Protein AF-A0AAD1SJ10-F1 (afdb_monomer_lite)

pLDDT: mean 77.74, std 13.61, range [42.5, 95.38]

Structure (mmCIF, N/CA/C/O backbone):
data_AF-A0AAD1SJ10-F1
#
_entry.id   AF-A0AAD1SJ10-F1
#
loop_
_atom_site.group_PDB
_atom_site.id
_atom_site.type_symbol
_atom_site.label_atom_id
_atom_site.label_alt_id
_atom_site.label_comp_id
_atom_site.label_asym_id
_atom_site.label_entity_id
_atom_site.label_seq_id
_atom_site.pdbx_PDB_ins_code
_atom_site.Cartn_x
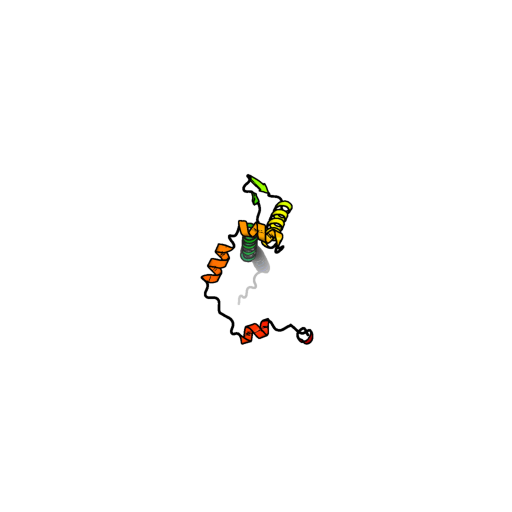_atom_site.Cartn_y
_atom_site.Cartn_z
_atom_site.occupancy
_atom_site.B_iso_or_equiv
_atom_site.auth_seq_id
_atom_site.auth_comp_id
_atom_site.auth_asym_id
_atom_site.auth_atom_id
_atom_site.pdbx_PDB_model_num
ATOM 1 N N . GLN A 1 1 ? -31.384 -11.287 79.215 1.00 44.25 1 GLN A N 1
ATOM 2 C CA . GLN A 1 1 ? -31.376 -12.115 77.993 1.00 44.25 1 GLN A CA 1
ATOM 3 C C . GLN A 1 1 ? -32.245 -11.423 76.956 1.00 44.25 1 GLN A C 1
ATOM 5 O O . GLN A 1 1 ? -33.443 -11.408 77.157 1.00 44.25 1 GLN A O 1
ATOM 10 N N . HIS A 1 2 ? -31.689 -10.836 75.896 1.00 42.50 2 HIS A N 1
ATOM 11 C CA . HIS A 1 2 ? -32.488 -10.405 74.740 1.00 42.50 2 HIS A CA 1
ATOM 12 C C . HIS A 1 2 ? -31.652 -10.582 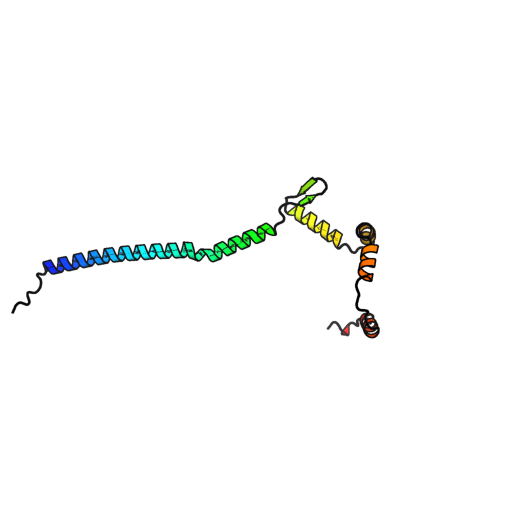73.469 1.00 42.50 2 HIS A C 1
ATOM 14 O O . HIS A 1 2 ? -31.049 -9.645 72.961 1.00 42.50 2 HIS A O 1
ATOM 20 N N . LYS A 1 3 ? -31.582 -11.823 72.978 1.00 55.09 3 LYS A N 1
ATOM 21 C CA . LYS A 1 3 ? -31.423 -12.066 71.543 1.00 55.09 3 LYS A CA 1
ATOM 22 C C . LYS A 1 3 ? -32.834 -11.981 70.976 1.00 55.09 3 LYS A C 1
ATOM 24 O O . LYS A 1 3 ? -33.555 -12.968 70.965 1.00 55.09 3 LYS A O 1
ATOM 29 N N . THR A 1 4 ? -33.282 -10.772 70.663 1.00 61.56 4 THR A N 1
ATOM 30 C CA . THR A 1 4 ? -34.508 -10.590 69.889 1.00 61.56 4 THR A CA 1
ATOM 31 C C . THR A 1 4 ? -34.168 -10.953 68.458 1.00 61.56 4 THR A C 1
ATOM 33 O O . THR A 1 4 ? -33.492 -10.186 67.770 1.00 61.56 4 THR A O 1
ATOM 36 N N . ASP A 1 5 ? -34.572 -12.150 68.046 1.00 63.56 5 ASP A N 1
ATOM 37 C CA . ASP A 1 5 ? -34.549 -12.532 66.644 1.00 63.56 5 ASP A CA 1
ATOM 38 C C . ASP A 1 5 ? -35.282 -11.451 65.833 1.00 63.56 5 ASP A C 1
ATOM 40 O O . ASP A 1 5 ? -36.378 -11.030 66.223 1.00 63.56 5 ASP A O 1
ATOM 44 N N . PRO A 1 6 ? -34.676 -10.930 64.753 1.00 62.97 6 PRO A N 1
ATOM 45 C CA . PRO A 1 6 ? -35.307 -9.893 63.958 1.00 62.97 6 PRO A CA 1
ATOM 46 C C . PRO A 1 6 ? -36.633 -10.414 63.403 1.00 62.97 6 PRO A C 1
ATOM 48 O O . PRO A 1 6 ? -36.705 -11.515 62.852 1.00 62.97 6 PRO A O 1
ATOM 51 N N . THR A 1 7 ? -37.687 -9.610 63.559 1.00 74.56 7 THR A N 1
ATOM 52 C CA . THR A 1 7 ? -39.036 -9.908 63.074 1.00 74.56 7 THR A CA 1
ATOM 53 C C . THR A 1 7 ? -38.956 -10.323 61.596 1.00 74.56 7 THR A C 1
ATOM 55 O O . THR A 1 7 ? -38.270 -9.647 60.821 1.00 74.56 7 THR A O 1
ATOM 58 N N . PRO A 1 8 ? -39.613 -11.420 61.171 1.00 78.44 8 PRO A N 1
ATOM 59 C CA . PRO A 1 8 ? -39.435 -12.002 59.833 1.00 78.44 8 PRO A CA 1
ATOM 60 C C . PRO A 1 8 ? -39.709 -11.017 58.686 1.00 78.44 8 PRO A C 1
ATOM 62 O O . PRO A 1 8 ? -39.109 -11.133 57.617 1.00 78.44 8 PRO A O 1
ATOM 65 N N . ASP A 1 9 ? -40.548 -10.013 58.933 1.00 81.50 9 ASP A N 1
ATOM 66 C CA . ASP A 1 9 ? -40.838 -8.912 58.013 1.00 81.50 9 ASP A CA 1
ATOM 67 C C . ASP A 1 9 ? -39.620 -7.993 57.776 1.00 81.50 9 ASP A C 1
ATOM 69 O O . ASP A 1 9 ? -39.229 -7.735 56.637 1.00 81.50 9 ASP A O 1
ATOM 73 N N . ILE A 1 10 ? -38.910 -7.599 58.840 1.00 82.50 10 ILE A N 1
ATOM 74 C CA . ILE A 1 10 ? -37.687 -6.779 58.747 1.00 82.50 10 ILE A CA 1
ATOM 75 C C . ILE A 1 10 ? -36.600 -7.535 57.966 1.00 82.50 10 ILE A C 1
ATOM 77 O O . ILE A 1 10 ? -35.899 -6.960 57.132 1.00 82.50 10 ILE A O 1
ATOM 81 N N . LEU A 1 11 ? -36.488 -8.852 58.173 1.00 85.62 11 LEU A N 1
ATOM 82 C CA . LEU A 1 11 ? -35.568 -9.699 57.408 1.00 85.62 11 LEU A CA 1
ATOM 83 C C . LEU A 1 11 ? -35.924 -9.768 55.916 1.00 85.62 11 LEU A C 1
ATOM 85 O O . LEU A 1 11 ? -35.018 -9.782 55.075 1.00 85.62 11 LEU A O 1
ATOM 89 N N . GLN A 1 12 ? -37.212 -9.814 55.565 1.00 87.56 12 GLN A N 1
ATOM 90 C CA . GLN A 1 12 ? -37.652 -9.763 54.169 1.00 87.56 12 GLN A CA 1
ATOM 91 C C . GLN A 1 12 ? -37.320 -8.418 53.518 1.00 87.56 12 GLN A C 1
ATOM 93 O O . GLN A 1 12 ? -36.811 -8.401 52.394 1.00 87.56 12 GLN A O 1
ATOM 98 N N . GLN A 1 13 ? -37.527 -7.310 54.230 1.00 88.88 13 GLN A N 1
ATOM 99 C CA . GLN A 1 13 ? -37.192 -5.969 53.744 1.00 88.88 13 GLN A CA 1
ATOM 100 C C . GLN A 1 13 ? -35.681 -5.794 53.531 1.00 88.88 13 GLN A C 1
ATOM 102 O O . GLN A 1 13 ? -35.245 -5.295 52.495 1.00 88.88 13 GLN A O 1
ATOM 107 N N . ILE A 1 14 ? -34.849 -6.292 54.451 1.00 89.12 14 ILE A N 1
ATOM 108 C CA . ILE A 1 14 ? -33.387 -6.269 54.284 1.00 89.12 14 ILE A CA 1
ATOM 109 C C . ILE A 1 14 ? -32.967 -7.079 53.049 1.00 89.12 14 ILE A C 1
ATOM 111 O O . ILE A 1 14 ? -32.161 -6.608 52.243 1.00 89.12 14 ILE A O 1
ATOM 115 N N . LYS A 1 15 ? -33.531 -8.278 52.854 1.00 91.00 15 LYS A N 1
ATOM 116 C CA . LYS A 1 15 ? -33.230 -9.112 51.679 1.00 91.00 15 LYS A CA 1
ATOM 117 C C . LYS A 1 15 ? -33.660 -8.447 50.372 1.00 91.00 15 LYS A C 1
ATOM 119 O O . LYS A 1 15 ? -32.913 -8.518 49.395 1.00 91.00 15 LYS A O 1
ATOM 124 N N . SER A 1 16 ? -34.822 -7.795 50.337 1.00 92.31 16 SER A N 1
ATOM 125 C CA . SER A 1 16 ? -35.303 -7.112 49.131 1.00 92.31 16 SER A CA 1
ATOM 126 C C . SER A 1 16 ? -34.393 -5.935 48.759 1.00 92.31 16 SER A C 1
ATOM 128 O O . SER A 1 16 ? -33.991 -5.808 47.599 1.00 92.31 16 SER A O 1
ATOM 130 N N . HIS A 1 17 ? -33.957 -5.143 49.743 1.00 92.94 17 HIS A N 1
ATOM 131 C CA . HIS A 1 17 ? -33.004 -4.056 49.528 1.00 92.94 17 HIS A CA 1
ATOM 132 C C . HIS A 1 17 ? -31.631 -4.563 49.076 1.00 92.94 17 HIS A C 1
ATOM 134 O O . HIS A 1 17 ? -31.064 -4.025 48.124 1.00 92.94 17 HIS A O 1
ATOM 140 N N . GLN A 1 18 ? -31.118 -5.644 49.670 1.00 92.75 18 GLN A N 1
ATOM 141 C CA . GLN A 1 18 ? -29.867 -6.269 49.226 1.00 92.75 18 GLN A CA 1
ATOM 142 C C . GLN A 1 18 ? -29.950 -6.760 47.772 1.00 92.75 18 GLN A C 1
ATOM 144 O O . GLN A 1 18 ? -29.013 -6.565 46.994 1.00 92.75 18 GLN A O 1
ATOM 149 N N . GLN A 1 19 ? -31.075 -7.357 47.370 1.00 93.75 19 GLN A N 1
ATOM 150 C CA . GLN A 1 19 ? -31.299 -7.773 45.983 1.00 93.75 19 GLN A CA 1
ATOM 151 C C . GLN A 1 19 ? -31.374 -6.578 45.026 1.00 93.75 19 GLN A C 1
ATOM 153 O O . GLN A 1 19 ? -30.796 -6.634 43.937 1.00 93.75 19 GLN A O 1
ATOM 158 N N . ALA A 1 20 ? -32.032 -5.487 45.428 1.00 93.06 20 ALA A N 1
ATOM 159 C CA . ALA A 1 20 ? -32.099 -4.258 44.640 1.00 93.06 20 ALA A CA 1
ATOM 160 C C . ALA A 1 20 ? -30.703 -3.648 44.420 1.00 93.06 20 ALA A C 1
ATOM 162 O O . ALA A 1 20 ? -30.343 -3.337 43.282 1.00 93.06 20 ALA A O 1
ATOM 163 N N . ILE A 1 21 ? -29.887 -3.573 45.477 1.00 94.00 21 ILE A N 1
ATOM 164 C CA . ILE A 1 21 ? -28.497 -3.096 45.410 1.00 94.00 21 ILE A CA 1
ATOM 165 C C . ILE A 1 21 ? -27.669 -3.992 44.484 1.00 94.00 21 ILE A C 1
ATOM 167 O O . ILE A 1 21 ? -26.996 -3.498 43.579 1.00 94.00 21 ILE A O 1
ATOM 171 N N . LYS A 1 22 ? -27.765 -5.318 44.639 1.00 92.56 22 LYS A N 1
ATOM 172 C CA . LYS A 1 22 ? -27.034 -6.274 43.794 1.00 92.56 22 LYS A CA 1
ATOM 173 C C . LYS A 1 22 ? -27.415 -6.141 42.317 1.00 92.56 22 LYS A C 1
ATOM 175 O O . LYS A 1 22 ? -26.547 -6.195 41.447 1.00 92.56 22 LYS A O 1
ATOM 180 N N . LYS A 1 23 ? -28.700 -5.928 42.021 1.00 94.12 23 LYS A N 1
ATOM 181 C CA . LYS A 1 23 ? -29.195 -5.707 40.654 1.00 94.12 23 LYS A CA 1
ATOM 182 C C . LYS A 1 23 ? -28.649 -4.409 40.059 1.00 94.12 23 LYS A C 1
ATOM 184 O O . LYS A 1 23 ? -28.274 -4.395 38.889 1.00 94.12 23 LYS A O 1
ATOM 189 N N . TYR A 1 24 ? -28.587 -3.341 40.853 1.00 93.88 24 TYR A N 1
ATOM 190 C CA . TYR A 1 24 ? -28.014 -2.067 40.429 1.00 93.88 24 TYR A CA 1
ATOM 191 C C . TYR A 1 24 ? -26.511 -2.199 40.133 1.00 93.88 24 TYR A C 1
ATOM 193 O O . TYR A 1 24 ? -26.075 -1.899 39.024 1.00 93.88 24 TYR A O 1
ATOM 201 N N . MET A 1 25 ? -25.744 -2.781 41.060 1.00 91.44 25 MET A N 1
ATOM 202 C CA . MET A 1 25 ? -24.308 -3.029 40.872 1.00 91.44 25 MET A CA 1
ATOM 203 C C . MET A 1 25 ? -24.010 -3.935 39.672 1.00 91.44 25 MET A C 1
ATOM 205 O O . MET A 1 25 ? -23.046 -3.706 38.942 1.00 91.44 25 MET A O 1
ATOM 209 N N . SER A 1 26 ? -24.849 -4.947 39.432 1.00 94.00 26 SER A N 1
ATOM 210 C CA . SER A 1 26 ? -24.719 -5.821 38.265 1.00 94.00 26 SER A CA 1
ATOM 211 C C . SER A 1 26 ? -24.942 -5.061 36.955 1.00 94.00 26 SER A C 1
ATOM 213 O O . SER A 1 26 ? -24.164 -5.241 36.019 1.00 94.00 26 SER A O 1
ATOM 215 N N . LYS A 1 27 ? -25.939 -4.167 36.893 1.00 94.62 27 LYS A N 1
ATOM 216 C CA . LYS A 1 27 ? -26.168 -3.309 35.720 1.00 94.62 27 LYS A CA 1
ATOM 217 C C . LYS A 1 27 ? -24.995 -2.369 35.454 1.00 94.62 27 LYS A C 1
ATOM 219 O O . LYS A 1 27 ? -24.583 -2.240 34.304 1.00 94.62 27 LYS A O 1
ATOM 224 N N . ASP A 1 28 ? -24.444 -1.740 36.486 1.00 94.00 28 ASP A N 1
ATOM 225 C CA . ASP A 1 28 ? -23.299 -0.838 36.324 1.00 94.00 28 ASP A CA 1
ATOM 226 C C . ASP A 1 28 ? -22.042 -1.595 35.892 1.00 94.00 28 ASP A C 1
ATOM 228 O O . ASP A 1 28 ? -21.342 -1.165 34.975 1.00 94.00 28 ASP A O 1
ATOM 232 N N . SER A 1 29 ? -21.821 -2.786 36.451 1.00 92.50 29 SER A N 1
ATOM 233 C CA . SER A 1 29 ? -20.729 -3.672 36.031 1.00 92.50 29 SER A CA 1
ATOM 234 C C . SER A 1 29 ? -20.878 -4.108 34.568 1.00 92.50 29 SER A C 1
ATOM 236 O O . SER A 1 29 ? -19.903 -4.110 33.820 1.00 92.50 29 SER A O 1
ATOM 238 N N . GLN A 1 30 ? -22.099 -4.426 34.119 1.00 94.38 30 GLN A N 1
ATOM 239 C CA . GLN A 1 30 ? -22.381 -4.756 32.716 1.00 94.38 30 GLN A CA 1
ATOM 240 C C . GLN A 1 30 ? -22.119 -3.571 31.779 1.00 94.38 30 GLN A C 1
ATOM 242 O O . GLN A 1 30 ? -21.516 -3.755 30.722 1.00 94.38 30 GLN A O 1
ATOM 247 N N . LYS A 1 31 ? -22.521 -2.354 32.165 1.00 95.38 31 LYS A N 1
ATOM 248 C CA . LYS A 1 31 ? -22.241 -1.134 31.391 1.00 95.38 31 LYS A CA 1
ATOM 249 C C . LYS A 1 31 ? -20.743 -0.850 31.299 1.00 95.38 31 LYS A C 1
ATOM 251 O O . LYS A 1 31 ? -20.248 -0.580 30.208 1.00 95.38 31 LYS A O 1
ATOM 256 N N . ALA A 1 32 ? -20.016 -0.956 32.412 1.00 93.00 32 ALA A N 1
ATOM 257 C CA . ALA A 1 32 ? -18.568 -0.769 32.441 1.00 93.00 32 ALA A CA 1
ATOM 258 C C . ALA A 1 32 ? -17.845 -1.806 31.564 1.00 93.00 32 ALA A C 1
ATOM 260 O O . ALA A 1 32 ? -16.927 -1.466 30.813 1.00 93.00 32 ALA A O 1
ATOM 261 N N . LEU A 1 33 ? -18.300 -3.063 31.585 1.00 94.25 33 LEU A N 1
ATOM 262 C CA . LEU A 1 33 ? -17.770 -4.116 30.722 1.00 94.25 33 LEU A CA 1
ATOM 263 C C . LEU A 1 33 ? -18.051 -3.842 29.236 1.00 94.25 33 LEU A C 1
ATOM 265 O O . LEU A 1 33 ? -17.180 -4.043 28.394 1.00 94.25 33 LEU A O 1
ATOM 269 N N . LEU A 1 34 ? -19.253 -3.373 28.896 1.00 94.69 34 LEU A N 1
ATOM 270 C CA . LEU A 1 34 ? -19.601 -3.021 27.519 1.00 94.69 34 LEU A CA 1
ATOM 271 C C . LEU A 1 34 ? -18.737 -1.859 27.007 1.00 94.69 34 LEU A C 1
ATOM 273 O O . LEU A 1 34 ? -18.163 -1.949 25.924 1.00 94.69 34 LEU A O 1
ATOM 277 N N . TRP A 1 35 ? -18.592 -0.808 27.817 1.00 92.75 35 TRP A N 1
ATOM 278 C CA . TRP A 1 35 ? -17.776 0.361 27.492 1.00 92.75 35 TRP A CA 1
ATOM 279 C C . TRP A 1 35 ? -16.305 -0.001 27.281 1.00 92.75 35 TRP A C 1
ATOM 281 O O . TRP A 1 35 ? -15.693 0.415 26.302 1.00 92.75 35 TRP A O 1
ATOM 291 N N . THR A 1 36 ? -15.732 -0.812 28.171 1.00 86.19 36 THR A N 1
ATOM 292 C CA . THR A 1 36 ? -14.333 -1.249 28.056 1.00 86.19 36 THR A CA 1
ATOM 293 C C . THR A 1 36 ? -14.100 -2.127 26.830 1.00 86.19 36 THR A C 1
ATOM 295 O O . THR A 1 36 ? -13.093 -1.939 26.152 1.00 86.19 36 THR A O 1
ATOM 298 N N . LYS A 1 37 ? -15.039 -3.019 26.482 1.00 86.12 37 LYS A N 1
ATOM 299 C CA . LYS A 1 37 ? -14.989 -3.785 25.225 1.00 86.12 37 LYS A CA 1
ATOM 300 C C . LYS A 1 37 ? -15.023 -2.872 24.003 1.00 86.12 37 LYS A C 1
ATOM 302 O O . LYS A 1 37 ? -14.187 -3.026 23.120 1.00 86.12 37 LYS A O 1
ATOM 307 N N . GLN A 1 38 ? -15.941 -1.909 23.964 1.00 85.38 38 GLN A N 1
ATOM 308 C CA . GLN A 1 38 ? -16.024 -0.944 22.867 1.00 85.38 38 GLN A CA 1
ATOM 309 C C . GLN A 1 38 ? -14.719 -0.149 22.730 1.00 85.38 38 GLN A C 1
ATOM 311 O O . GLN A 1 38 ? -14.126 -0.108 21.657 1.00 85.38 38 GLN A O 1
ATOM 316 N N . LEU A 1 39 ? -14.209 0.382 23.844 1.00 82.56 39 LEU A N 1
ATOM 317 C CA . LEU A 1 39 ? -12.948 1.116 23.881 1.00 82.56 39 LEU A CA 1
ATOM 318 C C . LEU A 1 39 ? -11.765 0.252 23.417 1.00 82.56 39 LEU A C 1
ATOM 320 O O . LEU A 1 39 ? -10.858 0.758 22.756 1.00 82.56 39 LEU A O 1
ATOM 324 N N . PHE A 1 40 ? -11.761 -1.037 23.769 1.00 77.38 40 PHE A N 1
ATOM 325 C CA . PHE A 1 40 ? -10.756 -1.990 23.315 1.00 77.38 40 PHE A CA 1
ATOM 326 C C . PHE A 1 40 ? -10.820 -2.170 21.799 1.00 77.38 40 PHE A C 1
ATOM 328 O O . PHE A 1 40 ? -9.788 -2.025 21.162 1.00 77.38 40 PHE A O 1
ATOM 335 N N . TYR A 1 41 ? -11.988 -2.391 21.194 1.00 76.25 41 TYR A N 1
ATOM 336 C CA . TYR A 1 41 ? -12.093 -2.516 19.734 1.00 76.25 41 TYR A CA 1
ATOM 337 C C . TYR A 1 41 ? -11.742 -1.214 18.999 1.00 76.25 41 TYR A C 1
ATOM 339 O O . TYR A 1 41 ? -10.995 -1.251 18.019 1.00 76.25 41 TYR A O 1
ATOM 347 N N . ASP A 1 42 ? -12.175 -0.064 19.518 1.00 74.75 42 ASP A N 1
ATOM 348 C CA . ASP A 1 42 ? -11.872 1.250 18.939 1.00 74.75 42 ASP A CA 1
ATOM 349 C C . ASP A 1 42 ? -10.372 1.589 19.007 1.00 74.75 42 ASP A C 1
ATOM 351 O O . ASP A 1 42 ? -9.824 2.248 18.119 1.00 74.75 42 ASP A O 1
ATOM 355 N N . LYS A 1 43 ? -9.675 1.161 20.072 1.00 71.31 43 LYS A N 1
ATOM 356 C CA . LYS A 1 43 ? -8.255 1.490 20.294 1.00 71.31 43 LYS A CA 1
ATOM 357 C C . LYS A 1 43 ? -7.277 0.387 19.885 1.00 71.31 43 LYS A C 1
ATOM 359 O O . LYS A 1 43 ? -6.145 0.720 19.541 1.00 71.31 43 LYS A O 1
ATOM 364 N N . SER A 1 44 ? -7.674 -0.883 19.900 1.00 63.03 44 SER A N 1
ATOM 365 C CA . SER A 1 44 ? -6.833 -2.036 19.540 1.00 63.03 44 SER A CA 1
ATOM 366 C C . SER A 1 44 ? -6.615 -2.122 18.030 1.00 63.03 44 SER A C 1
ATOM 368 O O . SER A 1 44 ? -5.512 -2.444 17.598 1.00 63.03 44 SER A O 1
ATOM 370 N N . ASN A 1 45 ? -7.594 -1.700 17.222 1.00 63.38 45 ASN A N 1
ATOM 371 C CA . ASN A 1 45 ? -7.509 -1.706 15.756 1.00 63.38 45 ASN A CA 1
ATOM 372 C C . ASN A 1 45 ? -6.604 -0.586 15.181 1.00 63.38 45 ASN A C 1
ATOM 374 O O . ASN A 1 45 ? -6.584 -0.306 13.980 1.00 63.38 45 ASN A O 1
ATOM 378 N N . LYS A 1 46 ? -5.845 0.116 16.035 1.00 66.25 46 LYS A N 1
ATOM 379 C CA . LYS A 1 46 ? -4.914 1.166 15.603 1.00 66.25 46 LYS A CA 1
ATOM 380 C C . LYS A 1 46 ? -3.702 0.599 14.872 1.00 66.25 46 LYS A C 1
ATOM 382 O O . LYS A 1 46 ? -3.267 1.210 13.909 1.00 66.25 46 LYS A O 1
ATOM 387 N N . ALA A 1 47 ? -3.177 -0.556 15.278 1.00 68.38 47 ALA A N 1
ATOM 388 C CA . ALA A 1 47 ? -2.026 -1.154 14.599 1.00 68.38 47 ALA A CA 1
ATOM 389 C C . ALA A 1 47 ? -2.380 -1.579 13.164 1.00 68.38 47 ALA A C 1
ATOM 391 O O . ALA A 1 47 ? -1.698 -1.181 12.221 1.00 68.38 47 ALA A O 1
ATOM 392 N N . ASP A 1 48 ? -3.502 -2.278 12.991 1.00 71.50 48 ASP A N 1
ATOM 393 C CA . ASP A 1 48 ? -3.964 -2.738 11.679 1.00 71.50 48 ASP A CA 1
ATOM 394 C C . ASP A 1 48 ? -4.417 -1.577 10.792 1.00 71.50 48 ASP A C 1
ATOM 396 O O . ASP A 1 48 ? -4.105 -1.549 9.603 1.00 71.50 48 ASP A O 1
ATOM 400 N N . SER A 1 49 ? -5.085 -0.561 11.352 1.00 76.56 49 SER A N 1
ATOM 401 C CA . SER A 1 49 ? -5.438 0.642 10.585 1.00 76.56 49 SER A CA 1
ATOM 402 C C . SER A 1 49 ? -4.217 1.476 10.185 1.00 76.56 49 SER A C 1
ATOM 404 O O . SER A 1 49 ? -4.181 1.997 9.068 1.00 76.56 49 SER A O 1
ATOM 406 N N . LEU A 1 50 ? -3.192 1.577 11.040 1.00 76.62 50 LEU A N 1
ATOM 407 C CA . LEU A 1 50 ? -1.922 2.221 10.698 1.00 76.62 50 LEU A CA 1
ATOM 408 C C . LEU A 1 50 ? -1.189 1.433 9.612 1.00 76.62 50 LEU A C 1
ATOM 410 O O . LEU A 1 50 ? -0.770 2.032 8.625 1.00 76.62 50 LEU A O 1
ATOM 414 N N . LEU A 1 51 ? -1.113 0.105 9.732 1.00 80.31 51 LEU A N 1
ATOM 415 C CA . LEU A 1 51 ? -0.530 -0.764 8.712 1.00 80.31 51 LEU A CA 1
ATOM 416 C C . LEU A 1 51 ? -1.277 -0.643 7.380 1.00 80.31 51 LEU A C 1
ATOM 418 O O . LEU A 1 51 ? -0.648 -0.425 6.346 1.00 80.31 51 LEU A O 1
ATOM 422 N N . ALA A 1 52 ? -2.608 -0.715 7.393 1.00 85.12 52 ALA A N 1
ATOM 423 C CA . ALA A 1 52 ? -3.435 -0.557 6.202 1.00 85.12 52 ALA A CA 1
ATOM 424 C C . ALA A 1 52 ? -3.246 0.827 5.567 1.00 85.12 52 ALA A C 1
ATOM 426 O O . ALA A 1 52 ? -3.151 0.938 4.344 1.00 85.12 52 ALA A O 1
ATOM 427 N N . ARG A 1 53 ? -3.131 1.889 6.375 1.00 82.44 53 ARG A N 1
ATOM 428 C CA . ARG A 1 53 ? -2.828 3.244 5.896 1.00 82.44 53 ARG A CA 1
ATOM 429 C C . ARG A 1 53 ? -1.443 3.320 5.257 1.00 82.44 53 ARG A C 1
ATOM 431 O O . ARG A 1 53 ? -1.319 3.864 4.161 1.00 82.44 53 ARG A O 1
ATOM 438 N N . THR A 1 54 ? -0.417 2.768 5.901 1.00 84.62 54 THR A N 1
ATOM 439 C CA . THR A 1 54 ? 0.948 2.732 5.361 1.00 84.62 54 THR A CA 1
ATOM 440 C C . THR A 1 54 ? 1.013 1.905 4.079 1.00 84.62 54 THR A C 1
ATOM 442 O O . THR A 1 54 ? 1.686 2.307 3.132 1.00 84.62 54 THR A O 1
ATOM 445 N N . LEU A 1 55 ? 0.293 0.784 4.011 1.00 86.56 55 LEU A N 1
ATOM 446 C CA . LEU A 1 55 ? 0.214 -0.050 2.817 1.00 86.56 55 LEU A CA 1
ATOM 447 C C . LEU A 1 55 ? -0.447 0.713 1.667 1.00 86.56 55 LEU A C 1
ATOM 449 O O . LEU A 1 55 ? 0.139 0.783 0.592 1.00 86.56 55 LEU A O 1
ATOM 453 N N . ARG A 1 56 ? -1.590 1.369 1.916 1.00 86.19 56 ARG A N 1
ATOM 454 C CA . ARG A 1 56 ? -2.279 2.217 0.927 1.00 86.19 56 ARG A CA 1
ATOM 455 C C . ARG A 1 56 ? -1.384 3.341 0.411 1.00 86.19 56 ARG A C 1
ATOM 457 O O . ARG A 1 56 ? -1.301 3.542 -0.798 1.00 86.19 56 ARG A O 1
ATOM 464 N N . GLN A 1 57 ? -0.674 4.032 1.305 1.00 87.19 57 GLN A N 1
ATOM 465 C CA . GLN A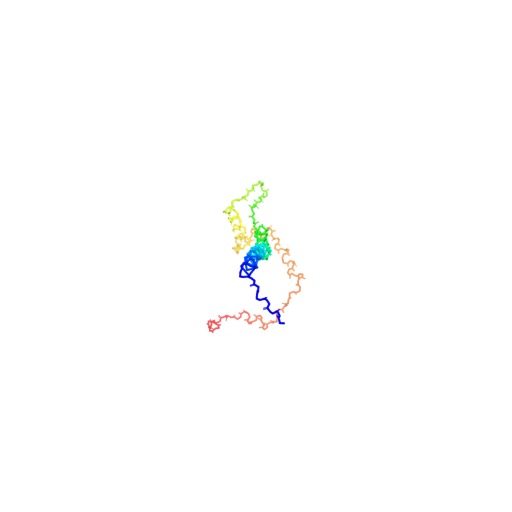 1 57 ? 0.287 5.064 0.911 1.00 87.19 57 GLN A CA 1
ATOM 466 C C . GLN A 1 57 ? 1.411 4.486 0.049 1.00 87.19 57 GLN A C 1
ATOM 468 O O . GLN A 1 57 ? 1.680 5.027 -1.014 1.00 87.19 57 GLN A O 1
ATOM 473 N N 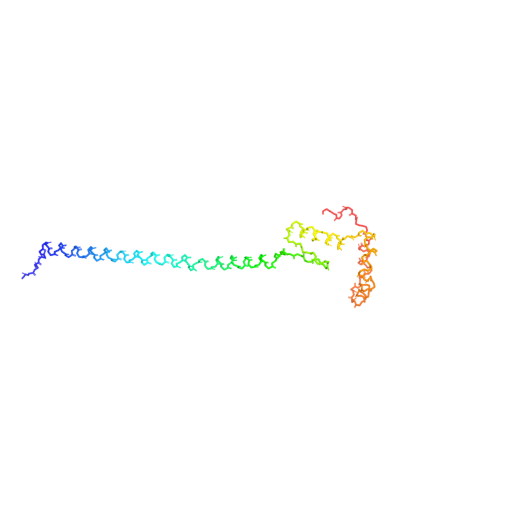. LYS A 1 58 ? 2.025 3.365 0.452 1.00 85.31 58 LYS A N 1
ATOM 474 C CA . LYS A 1 58 ? 3.087 2.706 -0.329 1.00 85.31 58 LYS A CA 1
ATOM 475 C C . LYS A 1 58 ? 2.607 2.232 -1.698 1.00 85.31 58 LYS A C 1
ATOM 477 O O . LYS A 1 58 ? 3.361 2.316 -2.660 1.00 85.31 58 LYS A O 1
ATOM 482 N N . THR A 1 59 ? 1.386 1.713 -1.799 1.00 84.56 59 THR A N 1
ATOM 483 C CA . THR A 1 59 ? 0.817 1.309 -3.089 1.00 84.56 59 THR A CA 1
ATOM 484 C C . THR A 1 59 ? 0.521 2.515 -3.966 1.00 84.56 59 THR A C 1
ATOM 486 O O . THR A 1 59 ? 0.788 2.464 -5.158 1.00 84.56 59 THR A O 1
ATOM 489 N N . GLN A 1 60 ? 0.028 3.614 -3.390 1.00 83.94 60 GLN A N 1
ATOM 490 C CA . GLN A 1 60 ? -0.298 4.823 -4.140 1.00 83.94 60 GLN A CA 1
ATOM 491 C C . GLN A 1 60 ? 0.957 5.559 -4.620 1.00 83.94 60 GLN A C 1
ATOM 493 O O . GLN A 1 60 ? 0.994 5.997 -5.759 1.00 83.94 60 GLN A O 1
ATOM 498 N N . THR A 1 61 ? 2.011 5.643 -3.802 1.00 82.19 61 THR A N 1
ATOM 499 C CA . THR A 1 61 ? 3.274 6.283 -4.210 1.00 82.19 61 THR A CA 1
ATOM 500 C C . THR A 1 61 ? 4.028 5.499 -5.276 1.00 82.19 61 THR A C 1
ATOM 502 O O . THR A 1 61 ? 4.764 6.090 -6.058 1.00 82.19 61 THR A O 1
ATOM 505 N N . LYS A 1 62 ? 3.867 4.171 -5.314 1.00 78.44 62 LYS A N 1
ATOM 506 C CA . LYS A 1 62 ? 4.491 3.306 -6.326 1.00 78.44 62 LYS A CA 1
ATOM 507 C C . LYS A 1 62 ? 3.654 3.150 -7.593 1.00 78.44 62 LYS A C 1
ATOM 509 O O . LYS A 1 62 ? 4.163 2.634 -8.585 1.00 78.44 62 LYS A O 1
ATOM 514 N N . ARG A 1 63 ? 2.378 3.532 -7.560 1.00 82.25 63 ARG A N 1
ATOM 515 C CA . ARG A 1 63 ? 1.487 3.409 -8.708 1.00 82.25 63 ARG A CA 1
ATOM 516 C C . ARG A 1 63 ? 1.738 4.565 -9.665 1.00 82.25 63 ARG A C 1
ATOM 518 O O . ARG A 1 63 ? 1.708 5.729 -9.281 1.00 82.25 63 ARG A O 1
ATOM 525 N N . ILE A 1 64 ? 1.974 4.225 -10.924 1.00 84.12 64 ILE A N 1
ATOM 526 C CA . ILE A 1 64 ? 2.076 5.201 -12.003 1.00 84.12 64 ILE A CA 1
ATOM 527 C C . ILE A 1 64 ? 0.674 5.364 -12.568 1.00 84.12 64 ILE A C 1
ATOM 529 O O . ILE A 1 64 ? 0.168 4.467 -13.236 1.00 84.12 64 ILE A O 1
ATOM 533 N N . ASP A 1 65 ? 0.033 6.482 -12.236 1.00 83.69 65 ASP A N 1
ATOM 534 C CA . ASP A 1 65 ? -1.344 6.747 -12.656 1.00 83.69 65 ASP A CA 1
ATOM 535 C C . ASP A 1 65 ? -1.422 7.318 -14.073 1.00 83.69 65 ASP A C 1
ATOM 537 O O . ASP A 1 65 ? -2.412 7.091 -14.761 1.00 83.69 65 ASP A O 1
ATOM 541 N N . LYS A 1 66 ? -0.403 8.077 -14.506 1.00 88.94 66 LYS A N 1
ATOM 542 C CA . LYS A 1 66 ? -0.365 8.731 -15.821 1.00 88.94 66 LYS A CA 1
ATOM 543 C C . LYS A 1 66 ? 1.057 8.836 -16.357 1.00 88.94 66 LYS A C 1
ATOM 545 O O . LYS A 1 66 ? 1.989 9.104 -15.599 1.00 88.94 66 LYS A O 1
ATOM 550 N N . ILE A 1 67 ? 1.210 8.704 -17.670 1.00 89.00 67 ILE A N 1
ATOM 551 C CA . ILE A 1 67 ? 2.456 8.977 -18.393 1.00 89.00 67 ILE A CA 1
ATOM 552 C C . ILE A 1 67 ? 2.214 10.111 -19.385 1.00 89.00 67 ILE A C 1
ATOM 554 O O . ILE A 1 67 ? 1.327 10.027 -20.233 1.00 89.00 67 ILE A O 1
ATOM 558 N N . ASN A 1 68 ? 3.043 11.152 -19.318 1.00 90.44 6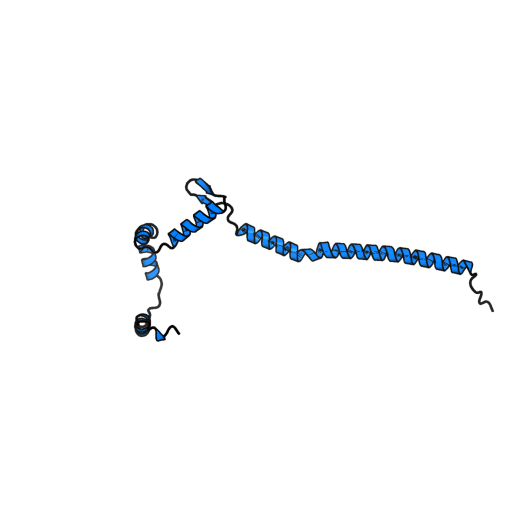8 ASN A N 1
ATOM 559 C CA . ASN A 1 68 ? 3.017 12.254 -20.275 1.00 90.44 68 ASN A CA 1
ATOM 560 C C . ASN A 1 68 ? 4.093 12.047 -21.341 1.00 90.44 68 ASN A C 1
ATOM 562 O O . ASN A 1 68 ? 5.276 11.907 -21.032 1.00 90.44 68 ASN A O 1
ATOM 566 N N . SER A 1 69 ? 3.687 12.051 -22.606 1.00 85.81 69 SER A N 1
ATOM 567 C CA . SER A 1 69 ? 4.617 12.076 -23.730 1.00 85.81 69 SER A CA 1
ATOM 568 C C . SER A 1 69 ? 5.173 13.487 -23.935 1.00 85.81 69 SER A C 1
ATOM 570 O O . SER A 1 69 ? 4.426 14.455 -23.782 1.00 85.81 69 SER A O 1
ATOM 572 N N . PRO A 1 70 ? 6.423 13.640 -24.410 1.00 82.62 70 PRO A N 1
ATOM 573 C CA . PRO A 1 70 ? 6.959 14.938 -24.833 1.00 82.62 70 PRO A CA 1
ATOM 574 C C . PRO A 1 70 ? 6.156 15.605 -25.966 1.00 82.62 70 PRO A C 1
ATOM 576 O O . PRO A 1 70 ? 6.310 16.796 -26.201 1.00 82.62 70 PRO A O 1
ATOM 579 N N . LYS A 1 71 ? 5.276 14.863 -26.656 1.00 85.31 71 LYS A N 1
ATOM 580 C CA . LYS A 1 71 ? 4.343 15.402 -27.662 1.00 85.31 71 LYS A CA 1
ATOM 581 C C . LYS A 1 71 ? 3.042 15.969 -27.069 1.00 85.31 71 LYS A C 1
ATOM 583 O O . LYS A 1 71 ? 2.155 16.345 -27.825 1.00 85.31 71 LYS A O 1
ATOM 588 N N . GLY A 1 72 ? 2.901 15.988 -25.741 1.00 85.25 72 GLY A N 1
ATOM 589 C CA . GLY A 1 72 ? 1.719 16.506 -25.042 1.00 85.25 72 GLY A CA 1
ATOM 590 C C . GLY A 1 72 ? 0.562 15.512 -24.886 1.00 85.25 72 GLY A C 1
ATOM 591 O O . GLY A 1 72 ? -0.478 15.883 -24.356 1.00 85.25 72 GLY A O 1
ATOM 592 N N . THR A 1 73 ? 0.713 14.254 -25.314 1.00 87.19 73 THR A N 1
ATOM 593 C CA . THR A 1 73 ? -0.305 13.210 -25.101 1.00 87.19 73 THR A CA 1
ATOM 594 C C . THR A 1 73 ? -0.151 12.574 -23.720 1.00 87.19 73 THR A C 1
ATOM 596 O O . THR A 1 73 ? 0.947 12.122 -23.378 1.00 87.19 73 THR A O 1
ATOM 599 N N . THR A 1 74 ? -1.243 12.480 -22.964 1.00 89.81 74 THR A N 1
ATOM 600 C CA . THR A 1 74 ? -1.296 11.807 -21.659 1.00 89.81 74 THR A CA 1
ATOM 601 C C . THR A 1 74 ? -1.936 10.432 -21.804 1.00 89.81 74 THR A C 1
ATOM 603 O O . THR A 1 74 ? -3.014 10.319 -22.379 1.00 89.81 74 THR A O 1
ATOM 606 N N . TYR A 1 75 ? -1.281 9.408 -21.261 1.00 88.81 75 TYR A N 1
ATOM 607 C CA . TYR A 1 75 ? -1.789 8.039 -21.186 1.00 88.81 75 TYR A CA 1
ATOM 608 C C . TYR A 1 75 ? -2.109 7.717 -19.730 1.00 88.81 75 TYR A C 1
ATOM 610 O O . TYR A 1 75 ? -1.230 7.826 -18.873 1.00 88.81 75 TYR A O 1
ATOM 618 N N . ASP A 1 76 ? -3.356 7.362 -19.447 1.00 88.50 76 ASP A N 1
ATOM 619 C CA . ASP A 1 76 ? -3.867 7.094 -18.099 1.00 88.50 76 ASP A CA 1
ATOM 620 C C . ASP A 1 76 ? -4.544 5.722 -17.963 1.00 88.50 76 ASP A C 1
ATOM 622 O O . ASP A 1 76 ? -4.880 5.303 -16.853 1.00 88.50 76 ASP A O 1
ATOM 626 N N . THR A 1 77 ? -4.702 4.987 -19.067 1.00 89.88 77 THR A N 1
ATOM 627 C CA . THR A 1 77 ? -5.200 3.614 -19.019 1.00 89.88 77 THR A CA 1
ATOM 628 C C . THR A 1 77 ? -4.076 2.644 -18.621 1.00 89.88 77 THR A C 1
ATOM 630 O O . THR A 1 77 ? -2.926 2.814 -19.043 1.00 89.88 77 THR A O 1
ATOM 633 N N . PRO A 1 78 ? -4.368 1.607 -17.811 1.00 87.00 78 PRO A N 1
ATOM 634 C CA . PRO A 1 78 ? -3.363 0.621 -17.411 1.00 87.00 78 PRO A CA 1
ATOM 635 C C . PRO A 1 78 ? -2.698 -0.085 -18.597 1.00 87.00 78 PRO A C 1
ATOM 637 O O . PRO A 1 78 ? -1.489 -0.314 -18.565 1.00 87.00 78 PRO A O 1
ATOM 640 N N . ASP A 1 79 ? -3.471 -0.388 -19.641 1.00 90.88 79 ASP A N 1
ATOM 641 C CA . ASP A 1 79 ? -2.988 -1.093 -20.829 1.00 90.88 79 ASP A CA 1
ATOM 642 C C . ASP A 1 79 ? -2.028 -0.221 -21.647 1.00 90.88 79 ASP A C 1
ATOM 644 O O . ASP A 1 79 ? -0.958 -0.690 -22.043 1.00 90.88 79 ASP A O 1
ATOM 648 N N . ASP A 1 80 ? -2.340 1.068 -21.824 1.00 89.88 80 ASP A N 1
ATOM 649 C CA . ASP A 1 80 ? -1.447 2.003 -22.516 1.00 89.88 80 ASP A CA 1
ATOM 650 C C . ASP A 1 80 ? -0.147 2.211 -21.735 1.00 89.88 80 ASP A C 1
ATOM 652 O O . ASP A 1 80 ? 0.944 2.205 -22.309 1.00 89.88 80 ASP A O 1
ATOM 656 N N . ILE A 1 81 ? -0.245 2.361 -20.411 1.00 89.44 81 ILE A N 1
ATOM 657 C CA . ILE A 1 81 ? 0.914 2.504 -19.525 1.00 89.44 81 ILE A CA 1
ATOM 658 C C . ILE A 1 81 ? 1.807 1.261 -19.621 1.00 89.44 81 ILE A C 1
ATOM 660 O O . ILE A 1 81 ? 3.019 1.388 -19.821 1.00 89.44 81 ILE A O 1
ATOM 664 N N . ALA A 1 82 ? 1.222 0.064 -19.534 1.00 90.06 82 ALA A N 1
ATOM 665 C CA . ALA A 1 82 ? 1.946 -1.197 -19.660 1.00 90.06 82 ALA A CA 1
ATOM 666 C C . ALA A 1 82 ? 2.614 -1.335 -21.035 1.00 90.06 82 ALA A C 1
ATOM 668 O O . ALA A 1 82 ? 3.792 -1.692 -21.114 1.00 90.06 82 ALA A O 1
ATOM 669 N N . TYR A 1 83 ? 1.904 -0.985 -22.110 1.00 92.00 83 TYR A N 1
ATOM 670 C CA . TYR A 1 83 ? 2.445 -0.991 -23.467 1.00 92.00 83 TYR A CA 1
ATOM 671 C C . TYR A 1 83 ? 3.631 -0.031 -23.621 1.00 92.00 83 TYR A C 1
ATOM 673 O O . TYR A 1 83 ? 4.654 -0.394 -24.209 1.00 92.00 83 TYR A O 1
ATOM 681 N N . ILE A 1 84 ? 3.539 1.180 -23.065 1.00 90.62 84 ILE A N 1
ATOM 682 C CA . ILE A 1 84 ? 4.625 2.168 -23.100 1.00 90.62 84 ILE A CA 1
ATOM 683 C C . ILE A 1 84 ? 5.858 1.649 -22.361 1.00 90.62 84 ILE A C 1
ATOM 685 O O . ILE A 1 84 ? 6.966 1.739 -22.897 1.00 90.62 84 ILE A O 1
ATOM 689 N N . PHE A 1 85 ? 5.680 1.075 -21.169 1.00 89.94 85 PHE A N 1
ATOM 690 C CA . PHE A 1 85 ? 6.779 0.477 -20.413 1.00 89.94 85 PHE A CA 1
ATOM 691 C C . PHE A 1 85 ? 7.421 -0.689 -21.156 1.00 89.94 85 PHE A C 1
ATOM 693 O O . PHE A 1 85 ? 8.645 -0.715 -21.298 1.00 89.94 85 PHE A O 1
ATOM 700 N N . ALA A 1 86 ? 6.611 -1.612 -21.678 1.00 91.06 86 ALA A N 1
ATOM 701 C CA . ALA A 1 86 ? 7.094 -2.735 -22.469 1.00 91.06 86 ALA A CA 1
ATOM 702 C C . ALA A 1 86 ? 7.919 -2.231 -23.657 1.00 91.06 86 ALA A C 1
ATOM 704 O O . ALA A 1 86 ? 9.084 -2.585 -23.796 1.00 91.06 86 ALA A O 1
ATOM 705 N N . LYS A 1 87 ? 7.374 -1.301 -24.448 1.00 89.56 87 LYS A N 1
ATOM 706 C CA . LYS A 1 87 ? 8.064 -0.709 -25.599 1.00 89.56 87 LYS A CA 1
ATOM 707 C C . LYS A 1 87 ? 9.373 -0.018 -25.217 1.00 89.56 87 LYS A C 1
ATOM 709 O O . LYS A 1 87 ? 10.360 -0.148 -25.942 1.00 89.56 87 LYS A O 1
ATOM 714 N N . TYR A 1 88 ? 9.389 0.723 -24.109 1.00 87.06 88 TYR A N 1
ATOM 715 C CA . TYR A 1 88 ? 10.589 1.399 -23.622 1.00 87.06 88 TYR A CA 1
ATOM 716 C C . TYR A 1 88 ? 11.686 0.398 -23.257 1.00 87.06 88 TYR A C 1
ATOM 718 O O . TYR A 1 88 ? 12.804 0.521 -23.753 1.00 87.06 88 TYR A O 1
ATOM 726 N N . PHE A 1 89 ? 11.372 -0.614 -22.448 1.00 87.00 89 PHE A N 1
ATOM 727 C CA . PHE A 1 89 ? 12.363 -1.591 -22.000 1.00 87.00 89 PHE A CA 1
ATOM 728 C C . PHE A 1 89 ? 12.784 -2.557 -23.102 1.00 87.00 89 PHE A C 1
ATOM 730 O O . PHE A 1 89 ? 13.968 -2.863 -23.205 1.00 87.00 89 PHE A O 1
ATOM 737 N N . THR A 1 90 ? 11.865 -2.967 -23.981 1.00 87.56 90 THR A N 1
ATOM 738 C CA . THR A 1 90 ? 12.225 -3.718 -25.187 1.00 87.56 90 THR A CA 1
ATOM 739 C C . THR A 1 90 ? 13.225 -2.926 -26.010 1.00 87.56 90 THR A C 1
ATOM 741 O O . THR A 1 90 ? 14.230 -3.487 -26.412 1.00 87.56 90 THR A O 1
ATOM 744 N N . LYS A 1 91 ? 13.012 -1.617 -26.207 1.00 81.75 91 LYS A N 1
ATOM 745 C CA . LYS A 1 91 ? 13.987 -0.770 -26.898 1.00 81.75 91 LYS A CA 1
ATOM 746 C C . LYS A 1 91 ? 15.301 -0.675 -26.120 1.00 81.75 91 LYS A C 1
ATOM 748 O O . LYS A 1 91 ? 16.348 -0.794 -26.737 1.00 81.75 91 LYS A O 1
ATOM 753 N N . LEU A 1 92 ? 15.261 -0.454 -24.806 1.00 79.75 92 LEU A N 1
ATOM 75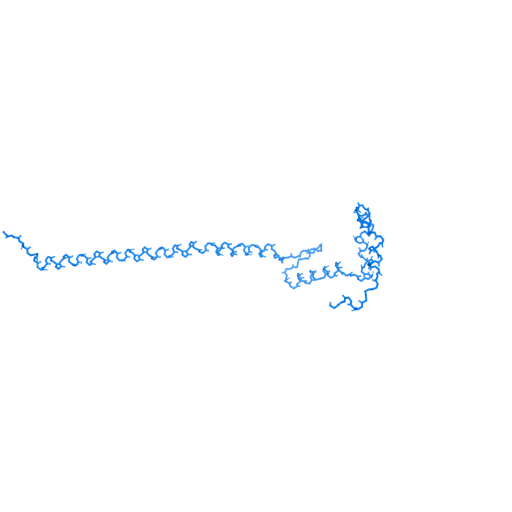4 C CA . LEU A 1 92 ? 16.456 -0.274 -23.975 1.00 79.75 92 LEU A CA 1
ATOM 755 C C . LEU A 1 92 ? 17.386 -1.495 -24.007 1.00 79.75 92 LEU A C 1
ATOM 757 O O . LEU A 1 92 ? 18.600 -1.333 -24.050 1.00 79.75 92 LEU A O 1
ATOM 761 N N . TYR A 1 93 ? 16.810 -2.697 -24.020 1.00 81.00 93 TYR A N 1
ATOM 762 C CA . TYR A 1 93 ? 17.544 -3.962 -23.998 1.00 81.00 93 TYR A CA 1
ATOM 763 C C . TYR A 1 93 ? 17.572 -4.679 -25.360 1.00 81.00 93 TYR A C 1
ATOM 765 O O . TYR A 1 93 ? 17.935 -5.852 -25.428 1.00 81.00 93 TYR A O 1
ATOM 773 N N . ASP A 1 94 ? 17.196 -4.018 -26.464 1.00 77.94 94 ASP A N 1
ATOM 774 C CA . ASP A 1 94 ? 17.280 -4.640 -27.792 1.00 77.94 94 ASP A CA 1
ATOM 775 C C . ASP A 1 94 ? 18.748 -4.730 -28.236 1.00 77.94 94 ASP A C 1
ATOM 777 O O . ASP A 1 94 ? 19.334 -3.780 -28.756 1.00 77.94 94 ASP A O 1
ATOM 781 N N . HIS A 1 95 ? 19.365 -5.891 -28.014 1.00 58.25 95 HIS A N 1
ATOM 782 C CA . HIS A 1 95 ? 20.782 -6.134 -28.302 1.00 58.25 95 HIS A CA 1
ATOM 783 C C . HIS A 1 95 ? 21.083 -6.463 -29.773 1.00 58.25 95 HIS A C 1
ATOM 785 O O . HIS A 1 95 ? 22.242 -6.759 -30.105 1.00 58.25 95 HIS A O 1
ATOM 791 N N . LYS A 1 96 ? 20.075 -6.403 -30.659 1.00 64.38 96 LYS A N 1
ATOM 792 C CA . LYS A 1 96 ? 20.240 -6.647 -32.098 1.00 64.38 96 LYS A CA 1
ATOM 793 C C . LYS A 1 96 ? 21.297 -5.704 -32.699 1.00 64.38 96 LYS A C 1
ATOM 795 O O . LYS A 1 96 ? 21.306 -4.509 -32.386 1.00 64.38 96 LYS A O 1
ATOM 800 N N . PRO A 1 97 ? 22.179 -6.200 -33.588 1.00 56.00 97 PRO A N 1
ATOM 801 C CA . PRO A 1 97 ? 23.295 -5.420 -34.137 1.00 56.00 97 PRO A CA 1
ATOM 802 C C . PRO A 1 97 ? 22.837 -4.149 -34.876 1.00 56.00 97 PRO A C 1
ATOM 804 O O . PRO A 1 97 ? 23.497 -3.116 -34.806 1.00 56.00 97 PRO A O 1
ATOM 807 N N . GLU A 1 98 ? 21.656 -4.180 -35.494 1.00 56.66 98 GLU A N 1
ATOM 808 C CA . GLU A 1 98 ? 21.044 -3.041 -36.194 1.00 56.66 98 GLU A CA 1
ATOM 809 C C . GLU A 1 98 ? 20.429 -1.994 -35.241 1.00 56.66 98 GLU A C 1
ATOM 811 O O . GLU A 1 98 ? 20.336 -0.807 -35.562 1.00 56.66 98 GLU A O 1
ATOM 816 N N . ALA A 1 99 ? 19.998 -2.412 -34.044 1.00 52.84 99 ALA A N 1
ATOM 817 C CA . ALA A 1 99 ? 19.486 -1.518 -33.005 1.00 52.84 99 ALA A CA 1
ATOM 818 C C . ALA A 1 99 ? 20.629 -0.803 -32.266 1.00 52.84 99 ALA A C 1
ATOM 820 O O . ALA A 1 99 ? 20.492 0.383 -31.956 1.00 52.84 99 ALA A O 1
ATOM 821 N N . ARG A 1 100 ? 21.785 -1.470 -32.098 1.00 52.50 100 ARG A N 1
ATOM 822 C CA . ARG A 1 100 ? 23.023 -0.848 -31.595 1.00 52.50 100 ARG A CA 1
ATOM 823 C C . ARG A 1 100 ? 23.449 0.347 -32.436 1.00 52.50 100 ARG A C 1
ATOM 825 O O . ARG A 1 100 ? 23.721 1.388 -31.861 1.00 52.50 100 ARG A O 1
ATOM 832 N N . GLN A 1 101 ? 23.426 0.258 -33.765 1.00 52.84 101 GLN A N 1
ATOM 833 C CA . GLN A 1 101 ? 23.836 1.377 -34.631 1.00 52.84 101 GLN A CA 1
ATOM 834 C C . GLN A 1 101 ? 22.970 2.637 -34.438 1.00 52.84 101 GLN A C 1
ATOM 836 O O . GLN A 1 101 ? 23.476 3.755 -34.485 1.00 52.84 101 GLN A O 1
ATOM 841 N N . ARG A 1 102 ? 21.667 2.473 -34.162 1.00 52.50 102 ARG A N 1
ATOM 842 C CA . ARG A 1 102 ? 20.752 3.593 -33.862 1.00 52.50 102 ARG A CA 1
ATOM 843 C C . ARG A 1 102 ? 20.857 4.090 -32.419 1.00 52.50 102 ARG A C 1
ATOM 845 O O . ARG A 1 102 ? 20.615 5.265 -32.169 1.00 52.50 102 ARG A O 1
ATOM 852 N N . GLN A 1 103 ? 21.208 3.225 -31.469 1.00 50.56 103 GLN A N 1
ATOM 853 C CA . GLN A 1 103 ? 21.427 3.605 -30.067 1.00 50.56 103 GLN A CA 1
ATOM 854 C C . GLN A 1 103 ? 22.801 4.239 -29.832 1.00 50.56 103 GLN A C 1
ATOM 856 O O . GLN A 1 103 ? 22.894 5.159 -29.032 1.00 50.56 103 GLN A O 1
ATOM 861 N N . GLN A 1 104 ? 23.829 3.850 -30.588 1.00 51.22 104 GLN A N 1
ATOM 862 C CA . GLN A 1 104 ? 25.158 4.478 -30.610 1.00 51.22 104 GLN A CA 1
ATOM 863 C C . GLN A 1 104 ? 25.120 5.952 -31.045 1.00 51.22 104 GLN A C 1
ATOM 865 O O . GLN A 1 104 ? 26.050 6.700 -30.756 1.00 51.22 104 GLN A O 1
ATOM 870 N N . GLN A 1 105 ? 24.050 6.384 -31.723 1.00 51.59 105 GLN A N 1
ATOM 871 C CA . GLN A 1 105 ? 23.806 7.799 -32.017 1.00 51.59 105 GLN A CA 1
ATOM 872 C C . GLN A 1 105 ? 23.196 8.566 -30.829 1.00 51.59 105 GLN A C 1
ATOM 874 O O . GLN A 1 105 ? 23.270 9.789 -30.810 1.00 51.59 105 GLN A O 1
ATOM 879 N N . ILE A 1 106 ? 22.579 7.879 -29.855 1.00 51.97 106 ILE A N 1
ATOM 880 C CA . ILE A 1 106 ? 21.901 8.491 -28.693 1.00 51.97 106 ILE A CA 1
ATOM 881 C C . ILE A 1 106 ? 22.770 8.396 -27.432 1.00 51.97 106 ILE A C 1
ATOM 883 O O . ILE A 1 106 ? 22.819 9.333 -26.643 1.00 51.97 106 ILE A O 1
ATOM 887 N N . THR A 1 107 ? 23.483 7.288 -27.248 1.00 53.28 107 THR A N 1
ATOM 888 C CA . THR A 1 107 ? 24.585 7.172 -26.293 1.00 53.28 107 THR A CA 1
ATOM 889 C C . THR A 1 107 ? 25.863 7.198 -27.103 1.00 53.28 107 THR A C 1
ATOM 891 O O . THR A 1 107 ? 26.176 6.209 -27.770 1.00 53.28 107 THR A O 1
ATOM 894 N N . ASN A 1 108 ? 26.572 8.327 -27.080 1.00 56.34 108 ASN A N 1
ATOM 895 C CA . ASN A 1 108 ? 27.886 8.449 -27.693 1.00 56.34 108 ASN A CA 1
ATOM 896 C C . ASN A 1 108 ? 28.732 7.273 -27.202 1.00 56.34 108 ASN A C 1
ATOM 898 O O . ASN A 1 108 ? 29.136 7.232 -26.044 1.00 56.34 108 ASN A O 1
ATOM 902 N N . GLN A 1 109 ? 29.000 6.297 -28.064 1.00 56.09 109 GLN A N 1
ATOM 903 C CA . GLN A 1 109 ? 29.850 5.161 -27.707 1.00 56.09 109 GLN A CA 1
ATOM 904 C C . GLN A 1 109 ? 31.221 5.638 -27.183 1.00 56.09 109 GLN A C 1
ATOM 906 O O . GLN A 1 109 ? 31.815 5.009 -26.314 1.00 56.09 109 GLN A O 1
ATOM 911 N N . ARG A 1 110 ? 31.641 6.830 -27.628 1.00 58.56 110 ARG A N 1
ATOM 912 C CA . ARG A 1 110 ? 32.796 7.581 -27.131 1.00 58.56 110 ARG A CA 1
ATOM 913 C C . ARG A 1 110 ? 32.744 7.902 -25.633 1.00 58.56 110 ARG A C 1
ATOM 915 O O . ARG A 1 110 ? 33.792 7.820 -25.012 1.00 58.56 110 ARG A O 1
ATOM 922 N N . ASP A 1 111 ? 31.576 8.207 -25.065 1.00 63.16 111 ASP A N 1
ATOM 923 C CA . ASP A 1 111 ? 31.430 8.587 -23.648 1.00 63.16 111 ASP A CA 1
ATOM 924 C C . ASP A 1 111 ? 31.538 7.364 -22.728 1.00 63.16 111 ASP A C 1
ATOM 926 O O . ASP A 1 111 ? 32.088 7.439 -21.633 1.00 63.16 111 ASP A O 1
ATOM 930 N N . ILE A 1 112 ? 31.049 6.206 -23.186 1.00 68.38 112 ILE A N 1
ATOM 931 C CA . ILE A 1 112 ? 31.193 4.940 -22.455 1.00 68.38 112 ILE A CA 1
ATOM 932 C C . ILE A 1 112 ? 32.635 4.438 -22.572 1.00 68.38 112 ILE A C 1
ATOM 934 O O . ILE A 1 112 ? 33.214 4.008 -21.582 1.00 68.38 112 ILE A O 1
ATOM 938 N N . GLU A 1 113 ? 33.242 4.518 -23.758 1.00 69.88 113 GLU A N 1
ATOM 939 C CA . GLU A 1 113 ? 34.644 4.138 -23.957 1.00 69.88 113 GLU A CA 1
ATOM 940 C C . GLU A 1 113 ? 35.615 5.060 -23.208 1.00 69.88 113 GLU A C 1
ATOM 942 O O . GLU A 1 113 ? 36.631 4.576 -22.714 1.00 69.88 113 GLU A O 1
ATOM 947 N N . SER A 1 114 ? 35.327 6.362 -23.086 1.00 72.44 114 SER A N 1
ATOM 948 C CA . SER A 1 114 ? 36.112 7.267 -22.239 1.00 72.44 114 SER A CA 1
ATOM 949 C C . SER A 1 114 ? 35.903 6.957 -20.759 1.00 72.44 114 SER A C 1
ATOM 951 O O . SER A 1 114 ? 36.876 6.804 -20.032 1.00 72.44 114 SER A O 1
ATOM 953 N N . TYR A 1 115 ? 34.657 6.744 -20.330 1.00 74.50 115 TYR A N 1
ATOM 954 C CA . TYR A 1 115 ? 34.341 6.380 -18.948 1.00 74.50 115 TYR A CA 1
ATOM 955 C C . TYR A 1 115 ? 35.008 5.065 -18.515 1.00 74.50 115 TYR A C 1
ATOM 957 O O . TYR A 1 115 ? 35.579 4.983 -17.432 1.00 74.50 115 TYR A O 1
ATOM 965 N N . LEU A 1 116 ? 34.998 4.042 -19.373 1.00 76.94 116 LEU A N 1
ATOM 966 C CA . LEU A 1 116 ? 35.657 2.761 -19.103 1.00 76.94 116 LEU A CA 1
ATOM 967 C C . LEU A 1 116 ? 37.188 2.868 -19.085 1.00 76.94 116 LEU A C 1
ATOM 969 O O . LEU A 1 116 ? 37.829 2.047 -18.439 1.00 76.94 116 LEU A O 1
ATOM 973 N N . LYS A 1 117 ? 37.776 3.855 -19.773 1.00 77.12 117 LYS A N 1
ATOM 974 C CA . LYS A 1 117 ? 39.218 4.147 -19.693 1.00 77.12 117 LYS A CA 1
ATOM 975 C C . LYS A 1 117 ? 39.588 4.908 -18.421 1.00 77.12 117 LYS A C 1
ATOM 977 O O . LYS A 1 117 ? 40.681 4.700 -17.905 1.00 77.12 117 LYS A O 1
ATOM 982 N N . ASP A 1 118 ? 38.690 5.758 -17.927 1.00 80.31 118 ASP A N 1
ATOM 983 C CA . ASP A 1 118 ? 38.901 6.551 -16.712 1.00 80.31 118 ASP A CA 1
ATOM 984 C C . ASP A 1 118 ? 38.717 5.724 -15.428 1.00 80.31 118 ASP A C 1
ATOM 986 O O . ASP A 1 118 ? 39.262 6.069 -14.377 1.00 80.31 118 ASP A O 1
ATOM 990 N N . ILE A 1 119 ? 37.980 4.610 -15.490 1.00 80.69 119 ILE A N 1
ATOM 991 C CA . ILE A 1 119 ? 37.872 3.673 -14.370 1.00 80.69 119 ILE A CA 1
ATOM 992 C C . ILE A 1 119 ? 39.128 2.791 -14.320 1.00 80.69 119 ILE A C 1
ATOM 994 O O . ILE A 1 119 ? 39.442 2.127 -15.310 1.00 80.69 119 ILE A O 1
ATOM 998 N N . PRO A 1 120 ? 39.810 2.679 -13.163 1.00 71.94 120 PRO A N 1
ATOM 999 C CA . PRO A 1 120 ? 40.867 1.694 -12.972 1.00 71.94 120 PRO A CA 1
ATOM 1000 C C . PRO A 1 120 ? 40.246 0.293 -12.909 1.00 71.94 120 PRO A C 1
ATOM 1002 O O . PRO A 1 120 ? 39.934 -0.233 -11.840 1.00 71.94 120 PRO A O 1
ATOM 1005 N N . LEU A 1 121 ? 40.013 -0.302 -14.075 1.00 75.56 121 LEU A N 1
ATOM 1006 C CA . LEU A 1 121 ? 39.541 -1.674 -14.180 1.00 75.56 121 LEU A CA 1
ATOM 1007 C C . LEU A 1 121 ? 40.679 -2.615 -13.759 1.00 75.56 121 LEU A C 1
ATOM 1009 O O . LEU A 1 121 ? 41.804 -2.466 -14.243 1.00 75.56 121 LEU A O 1
ATOM 1013 N N . PRO A 1 122 ? 40.423 -3.589 -12.871 1.00 77.12 122 PRO A N 1
ATOM 1014 C CA . PRO A 1 122 ? 41.426 -4.576 -12.513 1.00 77.12 122 PRO A CA 1
ATOM 1015 C C . PRO A 1 122 ? 41.784 -5.404 -13.750 1.00 77.12 122 PRO A C 1
ATOM 1017 O O . PRO A 1 122 ? 40.940 -6.082 -14.337 1.00 77.12 122 PRO A O 1
ATOM 1020 N N . THR A 1 123 ? 43.049 -5.344 -14.156 1.00 75.06 123 THR A N 1
ATOM 1021 C CA . THR A 1 123 ? 43.564 -6.173 -15.244 1.00 75.06 123 THR A CA 1
ATOM 1022 C C . THR A 1 123 ? 43.653 -7.613 -14.754 1.00 75.06 123 THR A C 1
ATOM 1024 O O . THR A 1 123 ? 44.351 -7.889 -13.777 1.00 75.06 123 THR A O 1
ATOM 1027 N N . LEU A 1 124 ? 42.957 -8.542 -15.415 1.00 76.62 124 LEU A N 1
ATOM 1028 C CA . LEU A 1 124 ? 43.086 -9.955 -15.068 1.00 76.62 124 LEU A CA 1
ATOM 1029 C C . LEU A 1 124 ? 44.519 -10.453 -15.342 1.00 76.62 124 LEU A C 1
ATOM 1031 O O . LEU A 1 124 ? 45.083 -10.107 -16.389 1.00 76.62 124 LEU A O 1
ATOM 1035 N N . PRO A 1 125 ? 45.084 -11.293 -14.454 1.00 83.06 125 PRO A N 1
ATOM 1036 C CA . PRO A 1 125 ? 46.330 -11.999 -14.721 1.00 83.06 125 PRO A CA 1
ATOM 1037 C C . PRO A 1 125 ? 46.142 -12.969 -15.891 1.00 83.06 125 PRO A C 1
ATOM 1039 O O . PRO A 1 125 ? 45.047 -13.491 -16.118 1.00 83.06 125 PRO A O 1
ATOM 1042 N N . ASP A 1 126 ? 47.212 -13.212 -16.645 1.00 78.06 126 ASP A N 1
ATOM 1043 C CA . ASP A 1 126 ? 47.134 -13.977 -17.894 1.00 78.06 126 ASP A CA 1
ATOM 1044 C C . ASP A 1 126 ? 46.673 -15.429 -17.680 1.00 78.06 126 ASP A C 1
ATOM 1046 O O . ASP A 1 126 ? 45.970 -15.974 -18.526 1.00 78.06 126 ASP A O 1
ATOM 1050 N N . GLU A 1 127 ? 46.938 -16.006 -16.506 1.00 77.81 127 GLU A N 1
ATOM 1051 C CA . GLU A 1 127 ? 46.429 -17.322 -16.091 1.00 77.81 127 GLU A CA 1
ATOM 1052 C C . GLU A 1 127 ? 44.897 -17.371 -15.976 1.00 77.81 127 GLU A C 1
ATOM 1054 O O . GLU A 1 127 ? 44.267 -18.360 -16.337 1.00 77.81 127 GLU A O 1
ATOM 1059 N N . ALA A 1 128 ? 44.264 -16.294 -15.509 1.00 75.62 128 ALA A N 1
ATOM 1060 C CA . ALA A 1 128 ? 42.808 -16.237 -15.410 1.00 75.62 128 ALA A CA 1
ATOM 1061 C C . ALA A 1 128 ? 42.163 -15.995 -16.784 1.00 75.62 128 ALA A C 1
ATOM 1063 O O . ALA A 1 128 ? 41.053 -16.455 -17.047 1.00 75.62 128 ALA A O 1
ATOM 1064 N N . LYS A 1 129 ? 42.868 -15.315 -17.700 1.00 78.56 129 LYS A N 1
ATOM 1065 C CA . LYS A 1 129 ? 42.401 -15.139 -19.084 1.00 78.56 129 LYS A CA 1
ATOM 1066 C C . LYS A 1 129 ? 42.384 -16.459 -19.842 1.00 78.56 129 LYS A C 1
ATOM 1068 O O . LYS A 1 129 ? 41.437 -16.705 -20.582 1.00 78.56 129 LYS A O 1
ATOM 1073 N N . THR A 1 130 ? 43.398 -17.305 -19.658 1.00 78.44 130 THR A N 1
ATOM 1074 C CA . THR A 1 130 ? 43.440 -18.627 -20.297 1.00 78.44 130 THR A CA 1
ATOM 1075 C C . THR A 1 130 ? 42.374 -19.563 -19.736 1.00 78.44 130 THR A C 1
ATOM 1077 O O . THR A 1 130 ? 41.790 -20.315 -20.507 1.00 78.44 130 THR A O 1
ATOM 1080 N N . GLN A 1 131 ? 42.050 -19.465 -18.442 1.00 75.94 131 GLN A N 1
ATOM 1081 C CA . GLN A 1 131 ? 40.944 -20.210 -17.828 1.00 75.94 131 GLN A CA 1
ATOM 1082 C C . GLN A 1 131 ? 39.571 -19.775 -18.357 1.00 75.94 131 GLN A C 1
ATOM 1084 O O . GLN A 1 131 ? 38.745 -20.621 -18.671 1.00 75.94 131 GLN A O 1
ATOM 1089 N N . ILE A 1 132 ? 39.325 -18.470 -18.512 1.00 76.25 132 ILE A N 1
ATOM 1090 C CA . ILE A 1 132 ? 38.053 -17.962 -19.064 1.00 76.25 132 ILE A CA 1
ATOM 1091 C C . ILE A 1 132 ? 37.926 -18.270 -20.564 1.00 76.25 132 ILE A C 1
ATOM 1093 O O . ILE A 1 132 ? 36.825 -18.497 -21.059 1.00 76.25 132 ILE A O 1
ATOM 1097 N N . ALA A 1 133 ? 39.043 -18.259 -21.297 1.00 74.69 133 ALA A N 1
ATOM 1098 C CA . ALA A 1 133 ? 39.083 -18.604 -22.717 1.00 74.69 133 ALA A CA 1
ATOM 1099 C C . ALA A 1 133 ? 39.103 -20.121 -22.975 1.00 74.69 133 ALA A C 1
ATOM 1101 O O . ALA A 1 133 ? 39.030 -20.536 -24.135 1.00 74.69 133 ALA A O 1
ATOM 1102 N N . ALA A 1 134 ? 39.221 -20.943 -21.928 1.00 77.19 134 ALA A N 1
ATOM 1103 C CA . ALA A 1 134 ? 39.138 -22.385 -22.057 1.00 77.19 134 ALA A CA 1
ATOM 1104 C C . ALA A 1 134 ? 37.729 -22.781 -22.522 1.00 77.19 134 ALA A C 1
ATOM 1106 O O . ALA A 1 134 ? 36.717 -22.238 -22.078 1.00 77.19 134 ALA A O 1
ATOM 1107 N N . LEU A 1 135 ? 37.669 -23.728 -23.457 1.00 68.88 135 LEU A N 1
ATOM 1108 C CA . LEU A 1 135 ? 36.412 -24.300 -23.922 1.00 68.88 135 LEU A CA 1
ATOM 1109 C C . LEU A 1 135 ? 35.758 -25.048 -22.758 1.00 68.88 135 LEU A C 1
ATOM 1111 O O . LEU A 1 135 ? 36.334 -26.009 -22.254 1.00 68.88 135 LEU A O 1
ATOM 1115 N N . VAL A 1 136 ? 34.558 -24.620 -22.359 1.00 66.62 136 VAL A N 1
ATOM 1116 C CA . VAL A 1 136 ? 33.747 -25.341 -21.371 1.00 66.62 136 VAL A CA 1
ATOM 1117 C C . VAL A 1 136 ? 33.402 -26.708 -21.955 1.00 66.62 136 VAL A C 1
ATOM 1119 O O . VAL A 1 136 ? 32.652 -26.809 -22.930 1.00 66.62 136 VAL A O 1
ATOM 1122 N N . MET A 1 137 ? 33.982 -27.760 -21.383 1.00 60.06 137 MET A N 1
ATOM 1123 C CA . MET A 1 137 ? 33.676 -29.140 -21.747 1.00 60.06 137 MET A CA 1
ATOM 1124 C C . MET A 1 137 ? 32.392 -29.574 -21.030 1.00 60.06 137 MET A C 1
ATOM 1126 O O . MET A 1 137 ? 32.135 -29.196 -19.890 1.00 60.06 137 MET A O 1
ATOM 1130 N N . THR A 1 138 ? 31.573 -30.394 -21.690 1.00 59.28 138 THR A N 1
ATOM 1131 C CA . THR A 1 138 ? 30.239 -30.809 -21.209 1.00 59.28 138 THR A CA 1
ATOM 1132 C C . THR A 1 138 ? 30.240 -31.596 -19.893 1.00 59.28 138 THR A C 1
ATOM 1134 O O . THR A 1 138 ? 29.175 -31.824 -19.330 1.00 59.28 138 THR A O 1
ATOM 1137 N N . GLU A 1 139 ? 31.406 -32.009 -19.397 1.00 61.78 139 GLU A N 1
ATOM 1138 C CA . GLU A 1 139 ? 31.566 -32.725 -18.124 1.00 61.78 139 GLU A CA 1
ATOM 1139 C C . GLU A 1 139 ? 31.463 -31.805 -16.893 1.00 61.78 139 GLU A C 1
ATOM 1141 O O . GLU A 1 139 ? 31.192 -32.285 -15.797 1.00 61.78 139 GLU A O 1
ATOM 1146 N N . GLU A 1 140 ? 31.611 -30.485 -17.059 1.00 56.22 140 GLU A N 1
ATOM 1147 C CA . GLU A 1 140 ? 31.579 -29.505 -15.958 1.00 56.22 140 GLU A CA 1
ATOM 1148 C C . GLU A 1 140 ? 30.169 -28.956 -15.651 1.00 56.22 140 GLU A C 1
ATOM 1150 O O . GLU A 1 140 ? 30.008 -28.107 -14.777 1.00 56.22 140 GLU A O 1
ATOM 1155 N N . ILE A 1 141 ? 29.136 -29.423 -16.368 1.00 55.00 141 ILE A N 1
ATOM 1156 C CA . ILE A 1 141 ? 27.737 -28.955 -16.247 1.00 55.00 141 ILE A CA 1
ATOM 1157 C C . ILE A 1 141 ? 26.869 -29.951 -15.432 1.00 55.00 141 ILE A C 1
ATOM 1159 O O . ILE A 1 141 ? 25.643 -29.852 -15.433 1.00 55.00 141 ILE A O 1
ATOM 1163 N N . ALA A 1 142 ? 27.478 -30.924 -14.743 1.00 43.50 142 ALA A N 1
ATOM 1164 C CA . ALA A 1 142 ? 26.763 -31.925 -13.937 1.00 43.50 142 ALA A CA 1
ATOM 1165 C C . ALA A 1 142 ? 26.398 -31.429 -12.527 1.00 43.50 142 ALA A C 1
ATOM 1167 O O . ALA A 1 142 ? 27.287 -30.887 -11.833 1.00 43.50 142 ALA A O 1
#

Radius of gyration: 41.2 Å; chains: 1; bounding box: 88×49×114 Å

Secondary structure (DSSP, 8-state):
----PPPHHHHHHHHHHHHHHHHHHHHHHHHHHHHHHHHHHHHHTHHHHHHHHHHHHHHHHH----EE-TTS-EE-SHHHHHHHHHHHHHHHT---HHHHHHHTTTTTHHHHHHHHHHS-PPPPPHHHHHHHTS---GGGG-

Foldseek 3Di:
DDPPDPDVVVVVVVVVVVVVVVVVVVVVVVVVVVVVVVVCVVPVCPVVVVVVVVVVVVCVVPDDQWDADPVGDIDRDPVVVVVVVVVVVCLVPVPPPVSCVVVCVVVVVVVVVVVVVPDPDDDDDVVVVVVVVDDDDPVVVD

Sequence (142 aa):
QHKTDPTPDILQQIKSHQQAIKKYMSKDSQKALLWTKQLFYDKSNKADSLLARTLRQKTQTKRIDKINSPKGTTYDTPDDIAYIFAKYFTKLYDHKPEARQRQQQITNQRDIESYLKDIPLPTLPDEAKTQIAALVMTEEIA

Organism: Pelobates cultripes (NCBI:txid61616)